Protein AF-A0AAJ5RVT1-F1 (afdb_monomer_lite)

Structure (mmCIF, N/CA/C/O backbone):
data_AF-A0AAJ5RVT1-F1
#
_entry.id   AF-A0AAJ5RVT1-F1
#
loop_
_atom_site.group_PDB
_atom_site.id
_atom_site.type_symbol
_atom_site.label_atom_id
_atom_site.label_alt_id
_atom_site.label_comp_id
_atom_site.label_asym_id
_atom_site.label_entity_id
_atom_site.label_seq_id
_atom_site.pdbx_PDB_ins_code
_atom_site.Cartn_x
_atom_site.Cartn_y
_atom_site.Cartn_z
_atom_site.occupancy
_atom_site.B_iso_or_equiv
_atom_site.auth_seq_id
_atom_site.auth_comp_id
_atom_site.auth_asym_id
_atom_site.auth_atom_id
_atom_site.pdbx_PDB_model_num
ATOM 1 N N . MET A 1 1 ? -23.675 11.850 26.868 1.00 48.78 1 MET A N 1
ATOM 2 C CA . MET A 1 1 ? -22.779 11.633 25.706 1.00 48.78 1 MET A CA 1
ATOM 3 C C . MET A 1 1 ? -22.795 10.157 25.349 1.00 48.78 1 MET A C 1
ATOM 5 O O . MET A 1 1 ? -22.705 9.332 26.247 1.00 48.78 1 MET A O 1
ATOM 9 N N . ASN A 1 2 ? -23.006 9.829 24.074 1.00 48.84 2 ASN A N 1
ATOM 10 C CA . ASN A 1 2 ? -23.326 8.476 23.618 1.00 48.84 2 ASN A CA 1
ATOM 11 C C . ASN A 1 2 ? -22.029 7.703 23.301 1.00 48.84 2 ASN A C 1
ATOM 13 O O . ASN A 1 2 ? -21.270 8.127 22.430 1.00 48.84 2 ASN A O 1
ATOM 17 N N . ILE A 1 3 ? -21.761 6.593 23.997 1.00 59.72 3 ILE A N 1
ATOM 18 C CA . ILE A 1 3 ? -20.496 5.821 23.923 1.00 59.72 3 ILE A CA 1
ATOM 19 C C . ILE A 1 3 ? -20.171 5.370 22.485 1.00 59.72 3 ILE A C 1
ATOM 21 O O . ILE A 1 3 ? -19.006 5.323 22.093 1.00 59.72 3 ILE A O 1
ATOM 25 N N . PHE A 1 4 ? -21.200 5.112 21.675 1.00 58.59 4 PHE A N 1
ATOM 26 C CA . PHE A 1 4 ? -21.062 4.773 20.256 1.00 58.59 4 PHE A CA 1
ATOM 27 C C . PHE A 1 4 ? -20.464 5.907 19.410 1.00 58.59 4 PHE A C 1
ATOM 29 O O . PHE A 1 4 ? -19.655 5.641 18.527 1.00 58.59 4 PHE A O 1
ATOM 36 N N . SER A 1 5 ? -20.801 7.169 19.700 1.00 62.84 5 SER A N 1
ATOM 37 C CA . SER A 1 5 ? -20.276 8.312 18.936 1.00 62.84 5 SER A CA 1
ATOM 38 C C . SER A 1 5 ? -18.778 8.532 19.171 1.00 62.84 5 SER A C 1
ATOM 40 O O . SER A 1 5 ? -18.056 8.866 18.237 1.00 62.84 5 SER A O 1
ATOM 42 N N . ASN A 1 6 ? -18.289 8.253 20.384 1.00 72.69 6 ASN A N 1
ATOM 43 C CA . ASN A 1 6 ? -16.874 8.411 20.721 1.00 72.69 6 ASN A CA 1
ATOM 44 C C . ASN A 1 6 ? -15.994 7.377 20.007 1.00 72.69 6 ASN A C 1
ATOM 46 O O . ASN A 1 6 ? -14.958 7.742 19.466 1.00 72.69 6 ASN A O 1
ATOM 50 N N . LYS A 1 7 ? -16.430 6.113 19.923 1.00 75.50 7 LYS A N 1
ATOM 51 C CA . LYS A 1 7 ? -15.663 5.058 19.237 1.00 75.50 7 LYS A CA 1
ATOM 52 C C . LYS A 1 7 ? -15.529 5.291 17.734 1.00 75.50 7 LYS A C 1
ATOM 54 O O . LYS A 1 7 ? -14.441 5.147 17.189 1.00 75.50 7 LYS A O 1
ATOM 59 N N . VAL A 1 8 ? -16.622 5.676 17.073 1.00 77.88 8 VAL A N 1
ATOM 60 C CA . VAL A 1 8 ? -16.601 5.996 15.636 1.00 77.88 8 VAL A CA 1
ATOM 61 C C . VAL A 1 8 ? -15.658 7.170 15.362 1.00 77.88 8 VAL A C 1
ATOM 63 O O . VAL A 1 8 ? -14.906 7.140 14.392 1.00 77.88 8 VAL A O 1
ATOM 66 N N . ASN A 1 9 ? -15.655 8.180 16.236 1.00 82.44 9 ASN A N 1
ATOM 67 C CA . ASN A 1 9 ? -14.737 9.310 16.121 1.00 82.44 9 ASN A CA 1
ATOM 68 C C . ASN A 1 9 ? -13.277 8.895 16.349 1.00 82.44 9 ASN A C 1
ATOM 70 O O . ASN A 1 9 ? -12.419 9.314 15.585 1.00 82.44 9 ASN A O 1
ATOM 74 N N . GLU A 1 10 ? -12.983 8.039 17.331 1.00 84.69 10 GLU A N 1
ATOM 75 C CA . GLU A 1 10 ? -11.625 7.520 17.559 1.00 84.69 10 GLU A CA 1
ATOM 76 C C . GLU A 1 10 ? -11.077 6.741 16.354 1.00 84.69 10 GLU A C 1
ATOM 78 O O . GLU A 1 10 ? -9.910 6.909 16.000 1.00 84.69 10 GLU A O 1
ATOM 83 N N . ILE A 1 11 ? -11.910 5.917 15.706 1.00 82.75 11 ILE A N 1
ATOM 84 C CA . ILE A 1 11 ? -11.522 5.171 14.498 1.00 82.75 11 ILE A CA 1
ATOM 85 C C . ILE A 1 11 ? -11.213 6.135 13.356 1.00 82.75 11 ILE A C 1
ATOM 87 O O . ILE A 1 11 ? -10.154 6.020 12.747 1.00 82.75 11 ILE A O 1
ATOM 91 N N . LYS A 1 12 ? -12.088 7.116 13.110 1.00 86.94 12 LYS A N 1
ATOM 92 C CA . LYS A 1 12 ? -11.880 8.121 12.058 1.00 86.94 12 LYS A CA 1
ATOM 93 C C . LYS A 1 12 ? -10.647 8.983 12.306 1.00 86.94 12 LYS A C 1
ATOM 95 O O . LYS A 1 12 ? -9.908 9.279 11.374 1.00 86.94 12 LYS A O 1
ATOM 100 N N . THR A 1 13 ? -10.401 9.383 13.553 1.00 89.75 13 THR A N 1
ATOM 101 C CA . THR A 1 13 ? -9.184 10.120 13.914 1.00 89.75 13 THR A CA 1
ATOM 102 C C . THR A 1 13 ? -7.947 9.279 13.623 1.00 89.75 13 THR A C 1
ATOM 104 O O . THR A 1 13 ? -7.016 9.771 12.994 1.00 89.75 13 THR A O 1
ATOM 107 N N . LEU A 1 14 ? -7.959 7.997 13.998 1.00 89.94 14 LEU A N 1
ATOM 108 C CA . LEU A 1 14 ? -6.861 7.081 13.700 1.00 89.94 14 LEU A CA 1
ATOM 109 C C . LEU A 1 14 ? -6.675 6.859 12.189 1.00 89.94 14 LEU A C 1
ATOM 111 O O . LEU A 1 14 ? -5.541 6.856 11.722 1.00 89.94 14 LEU A O 1
ATOM 115 N N . GLU A 1 15 ? -7.759 6.690 11.425 1.00 90.94 15 GLU A N 1
ATOM 116 C CA . GLU A 1 15 ? -7.714 6.623 9.957 1.00 90.94 15 GLU A CA 1
ATOM 117 C C . GLU A 1 15 ? -7.028 7.848 9.376 1.00 90.94 15 GLU A C 1
ATOM 119 O O . GLU A 1 15 ? -6.082 7.710 8.605 1.00 90.94 15 GLU A O 1
ATOM 124 N N . ASN A 1 16 ? -7.468 9.036 9.787 1.00 93.00 16 ASN A N 1
ATOM 125 C CA . ASN A 1 16 ? -6.903 10.285 9.310 1.00 93.00 16 ASN A CA 1
ATOM 126 C C . ASN A 1 16 ? -5.417 10.380 9.662 1.00 93.00 16 ASN A C 1
ATOM 128 O O . ASN A 1 16 ? -4.623 10.667 8.776 1.00 93.00 16 ASN A O 1
ATOM 132 N N . GLU A 1 17 ? -5.011 10.082 10.898 1.00 94.25 17 GLU A N 1
ATOM 133 C CA . GLU A 1 17 ? -3.591 10.078 11.286 1.00 94.25 17 GLU A CA 1
ATOM 134 C C . GLU A 1 17 ? -2.740 9.150 10.406 1.00 94.25 17 GLU A C 1
ATOM 136 O O . GLU A 1 17 ? -1.639 9.517 9.993 1.00 94.25 17 GLU A O 1
ATOM 141 N N . LEU A 1 18 ? -3.237 7.941 10.127 1.00 95.06 18 LEU A N 1
ATOM 142 C CA . LEU A 1 18 ? -2.536 6.956 9.300 1.00 95.06 18 LEU A CA 1
ATOM 143 C C . LEU A 1 18 ? -2.476 7.390 7.831 1.00 95.06 18 LEU A C 1
ATOM 145 O O . LEU A 1 18 ? -1.437 7.215 7.200 1.00 95.06 18 LEU A O 1
ATOM 149 N N . ILE A 1 19 ? -3.552 7.981 7.303 1.00 95.25 19 ILE A N 1
ATOM 150 C CA . ILE A 1 19 ? -3.595 8.537 5.944 1.00 95.25 19 ILE A CA 1
ATOM 151 C C . ILE A 1 19 ? -2.600 9.688 5.814 1.00 95.25 19 ILE A C 1
ATOM 153 O O . ILE A 1 19 ? -1.777 9.648 4.910 1.00 95.25 19 ILE A O 1
ATOM 157 N N . HIS A 1 20 ? -2.600 10.649 6.742 1.00 95.69 20 HIS A N 1
ATOM 158 C CA . HIS A 1 20 ? -1.661 11.775 6.700 1.00 95.69 20 HIS A CA 1
ATOM 159 C C . HIS A 1 20 ? -0.211 11.282 6.783 1.00 95.69 20 HIS A C 1
ATOM 161 O O . HIS A 1 20 ? 0.628 11.718 6.007 1.00 95.69 20 HIS A O 1
ATOM 167 N N . SER A 1 21 ? 0.071 10.300 7.648 1.00 94.94 21 SER A N 1
ATOM 168 C CA . SER A 1 21 ? 1.408 9.691 7.734 1.00 94.94 21 SER A CA 1
ATOM 169 C C . SER A 1 21 ? 1.827 9.023 6.417 1.00 94.94 21 SER A C 1
ATOM 171 O O . SER A 1 21 ? 2.979 9.126 6.005 1.00 94.94 21 SER A O 1
ATOM 173 N N . LEU A 1 22 ? 0.899 8.330 5.747 1.00 95.12 22 LEU A N 1
ATOM 174 C CA . LEU A 1 22 ? 1.148 7.713 4.445 1.00 95.12 22 LEU A CA 1
ATOM 175 C C . LEU A 1 22 ? 1.398 8.773 3.364 1.00 95.12 22 LEU A C 1
ATOM 177 O O . LEU A 1 22 ? 2.359 8.663 2.608 1.00 95.12 22 LEU A O 1
ATOM 181 N N . GLU A 1 23 ? 0.548 9.794 3.296 1.00 93.94 23 GLU A N 1
ATOM 182 C CA . GLU A 1 23 ? 0.669 10.898 2.345 1.00 93.94 23 GLU A CA 1
ATOM 183 C C . GLU A 1 23 ? 1.982 11.662 2.531 1.00 93.94 23 GLU A C 1
ATOM 185 O O . GLU A 1 23 ? 2.671 11.931 1.548 1.00 93.94 23 GLU A O 1
ATOM 190 N N . ASP A 1 24 ? 2.372 11.953 3.770 1.00 92.25 24 ASP A N 1
ATOM 191 C CA . ASP A 1 24 ? 3.637 12.616 4.078 1.00 92.25 24 ASP A CA 1
ATOM 192 C C . ASP A 1 24 ? 4.836 11.785 3.616 1.00 92.25 24 ASP A C 1
ATOM 194 O O . ASP A 1 24 ? 5.764 12.337 3.022 1.00 92.25 24 ASP A O 1
ATOM 198 N N . ASN A 1 25 ? 4.809 10.461 3.800 1.00 89.94 25 ASN A N 1
ATOM 199 C CA . ASN A 1 25 ? 5.878 9.591 3.311 1.00 89.94 25 ASN A CA 1
ATOM 200 C C . ASN A 1 25 ? 5.934 9.579 1.773 1.00 89.94 25 ASN A C 1
ATOM 202 O O . ASN A 1 25 ? 6.995 9.812 1.184 1.00 89.94 25 ASN A O 1
ATOM 206 N N . VAL A 1 26 ? 4.790 9.374 1.111 1.00 88.56 26 VAL A N 1
ATOM 207 C CA . VAL A 1 26 ? 4.708 9.263 -0.353 1.00 88.56 26 VAL A CA 1
ATOM 208 C C . VAL A 1 26 ? 5.039 10.596 -1.028 1.00 88.56 26 VAL A C 1
ATOM 210 O O . VAL A 1 26 ? 5.921 10.664 -1.887 1.00 88.56 26 VAL A O 1
ATOM 213 N N . TYR A 1 27 ? 4.366 11.683 -0.649 1.00 87.25 27 TYR A N 1
ATOM 214 C CA . TYR A 1 27 ? 4.594 13.000 -1.242 1.00 87.25 27 TYR A CA 1
ATOM 215 C C . TYR A 1 27 ? 5.906 13.628 -0.777 1.00 87.25 27 TYR A C 1
ATOM 217 O O . TYR A 1 27 ? 6.533 14.356 -1.546 1.00 87.25 27 TYR A O 1
ATOM 225 N N . GLY A 1 28 ? 6.339 13.352 0.454 1.00 83.44 28 GLY A N 1
ATOM 226 C CA . GLY A 1 28 ? 7.633 13.786 0.969 1.00 83.44 28 GLY A CA 1
ATOM 227 C C . GLY A 1 28 ? 8.790 13.215 0.158 1.00 83.44 28 GLY A C 1
ATOM 228 O O . GLY A 1 28 ? 9.714 13.961 -0.163 1.00 83.44 28 GLY A O 1
ATOM 229 N N . ARG A 1 29 ? 8.716 11.942 -0.255 1.00 81.31 29 ARG A N 1
ATOM 230 C CA . ARG A 1 29 ? 9.704 11.353 -1.173 1.00 81.31 29 ARG A CA 1
ATOM 231 C C . ARG A 1 29 ? 9.606 11.895 -2.590 1.00 81.31 29 ARG A C 1
ATOM 233 O O . ARG A 1 29 ? 10.628 12.262 -3.149 1.00 81.31 29 ARG A O 1
ATOM 240 N N . ARG A 1 30 ? 8.396 12.033 -3.144 1.00 76.62 30 ARG A N 1
ATOM 241 C CA . ARG A 1 30 ? 8.197 12.580 -4.504 1.00 76.62 30 ARG A C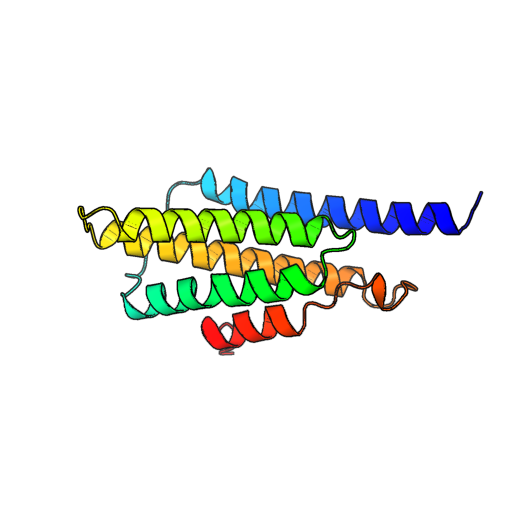A 1
ATOM 242 C C . ARG A 1 30 ? 8.734 14.015 -4.667 1.00 76.62 30 ARG A C 1
ATOM 244 O O . ARG A 1 30 ? 8.974 14.451 -5.788 1.00 76.62 30 ARG A O 1
ATOM 251 N N . LYS A 1 31 ? 8.905 14.761 -3.567 1.00 75.00 31 LYS A N 1
ATOM 252 C CA . LYS A 1 31 ? 9.511 16.107 -3.538 1.00 75.00 31 LYS A CA 1
ATOM 253 C C . LYS A 1 31 ? 11.041 16.100 -3.438 1.00 75.00 31 LYS A C 1
ATOM 255 O O . LYS A 1 31 ? 11.652 17.151 -3.621 1.00 75.00 31 LYS A O 1
ATOM 260 N N . GLN A 1 32 ? 11.654 14.970 -3.099 1.00 69.19 32 GLN A N 1
ATOM 261 C CA . GLN A 1 32 ? 13.104 14.838 -2.982 1.00 69.19 32 GLN A CA 1
ATOM 262 C C . GLN A 1 32 ? 13.710 14.473 -4.340 1.00 69.19 32 GLN A C 1
ATOM 264 O O . GLN A 1 32 ? 13.049 13.886 -5.196 1.00 69.19 32 GLN A O 1
ATOM 269 N N . ALA A 1 33 ? 14.975 14.847 -4.550 1.00 57.59 33 ALA A N 1
ATOM 270 C CA . ALA A 1 33 ? 15.715 14.380 -5.717 1.00 57.59 33 ALA A CA 1
ATOM 271 C C . ALA A 1 33 ? 15.794 12.840 -5.689 1.00 57.59 33 ALA A C 1
ATOM 273 O O . ALA A 1 33 ? 15.900 12.276 -4.594 1.00 57.59 33 ALA A O 1
ATOM 274 N N . PRO A 1 34 ? 15.766 12.161 -6.853 1.00 58.12 34 PRO A N 1
ATOM 275 C CA . PRO A 1 34 ? 15.956 10.717 -6.916 1.00 58.12 34 PRO A CA 1
ATOM 276 C C . PRO A 1 34 ? 17.202 10.312 -6.120 1.00 58.12 34 PRO A C 1
ATOM 278 O O . PRO A 1 34 ? 18.219 11.011 -6.213 1.00 58.12 34 PRO A O 1
ATOM 281 N N . PRO A 1 35 ? 17.158 9.226 -5.330 1.00 54.88 35 PRO A N 1
ATOM 282 C CA . PRO A 1 35 ? 18.329 8.781 -4.589 1.00 54.88 35 PRO A CA 1
ATOM 283 C C . PRO A 1 35 ? 19.501 8.559 -5.556 1.00 54.88 35 PRO A C 1
ATOM 285 O O . PRO A 1 35 ? 19.368 7.869 -6.563 1.00 54.88 35 PRO A O 1
ATOM 288 N N . ALA A 1 36 ? 20.652 9.167 -5.246 1.00 48.62 36 ALA A N 1
ATOM 289 C CA . ALA A 1 36 ? 21.842 9.183 -6.105 1.00 48.62 36 ALA A CA 1
ATOM 290 C C . ALA A 1 36 ? 22.498 7.799 -6.301 1.00 48.62 36 ALA A C 1
ATOM 292 O O . ALA A 1 36 ? 23.379 7.649 -7.142 1.00 48.62 36 ALA A O 1
ATOM 293 N N . SER A 1 37 ? 22.063 6.794 -5.539 1.00 47.25 37 SER A N 1
ATOM 294 C CA . SER A 1 37 ? 22.463 5.395 -5.656 1.00 47.25 37 SER A CA 1
ATOM 295 C C . SER A 1 37 ? 21.227 4.544 -5.947 1.00 47.25 37 SER A C 1
ATOM 297 O O . SER A 1 37 ? 20.641 3.928 -5.052 1.00 47.25 37 SER A O 1
ATOM 299 N N . VAL A 1 38 ? 20.791 4.534 -7.203 1.00 50.31 38 VAL A N 1
ATOM 300 C CA . VAL A 1 38 ? 19.999 3.406 -7.692 1.00 50.31 38 VAL A CA 1
ATOM 301 C C . VAL A 1 38 ? 21.014 2.294 -7.921 1.00 50.31 38 VAL A C 1
ATOM 303 O O . VAL A 1 38 ? 21.673 2.259 -8.956 1.00 50.31 38 VAL A O 1
ATOM 306 N N . ASP A 1 39 ? 21.221 1.435 -6.921 1.00 51.41 39 ASP A N 1
ATOM 307 C CA . ASP A 1 39 ? 21.804 0.125 -7.201 1.00 51.41 39 ASP A CA 1
ATOM 308 C C . ASP A 1 39 ? 20.920 -0.501 -8.282 1.00 51.41 39 ASP A C 1
ATOM 310 O O . ASP A 1 39 ? 19.710 -0.634 -8.079 1.00 51.41 39 ASP A O 1
ATOM 314 N N . PHE A 1 40 ? 21.514 -0.752 -9.453 1.00 53.94 40 PHE A N 1
ATOM 315 C CA . PHE A 1 40 ? 20.816 -1.109 -10.688 1.00 53.94 40 PHE A CA 1
ATOM 316 C C . PHE A 1 40 ? 19.701 -2.118 -10.418 1.00 53.94 40 PHE A C 1
ATOM 318 O O . PHE A 1 40 ? 19.940 -3.259 -9.999 1.00 53.94 40 PHE A O 1
ATOM 325 N N . TYR A 1 41 ? 18.462 -1.673 -10.616 1.00 62.09 41 TYR A N 1
ATOM 326 C CA . TYR A 1 41 ? 17.291 -2.479 -10.322 1.00 62.09 41 TYR A CA 1
ATOM 327 C C . TYR A 1 41 ? 17.085 -3.412 -11.508 1.00 62.09 41 TYR A C 1
ATOM 329 O O . TYR A 1 41 ? 16.465 -3.040 -12.493 1.00 62.09 41 TYR A O 1
ATOM 337 N N . ASN A 1 42 ? 17.646 -4.620 -11.456 1.00 65.44 42 ASN A N 1
ATOM 338 C CA . ASN A 1 42 ? 17.569 -5.515 -12.605 1.00 65.44 42 ASN A CA 1
ATOM 339 C C . ASN A 1 42 ? 16.111 -5.868 -12.982 1.00 65.44 42 ASN A C 1
ATOM 341 O O . ASN A 1 42 ? 15.167 -5.786 -12.189 1.00 65.44 42 ASN A O 1
ATOM 345 N N . ASP A 1 43 ? 15.948 -6.335 -14.215 1.00 66.81 43 ASP A N 1
ATOM 346 C CA . ASP A 1 43 ? 14.662 -6.663 -14.833 1.00 66.81 43 ASP A CA 1
ATOM 347 C C . ASP A 1 43 ? 13.836 -7.706 -14.033 1.00 66.81 43 ASP A C 1
ATOM 349 O O . ASP A 1 43 ? 12.601 -7.737 -14.069 1.00 66.81 43 ASP A O 1
ATOM 353 N N . VAL A 1 44 ? 14.517 -8.559 -13.255 1.00 69.12 44 VAL A N 1
ATOM 354 C CA . VAL A 1 44 ? 13.902 -9.550 -12.355 1.00 69.12 44 VAL A CA 1
ATOM 355 C C . VAL A 1 44 ? 13.268 -8.872 -11.140 1.00 69.12 44 VAL A C 1
ATOM 357 O O . VAL A 1 44 ? 12.132 -9.199 -10.784 1.00 69.12 44 VAL A O 1
ATOM 360 N N . ASN A 1 45 ? 13.957 -7.908 -10.530 1.00 74.69 45 ASN A N 1
ATOM 361 C CA . ASN A 1 45 ? 13.453 -7.158 -9.383 1.00 74.69 45 ASN A CA 1
ATOM 362 C C . ASN A 1 45 ? 12.240 -6.308 -9.780 1.00 74.69 45 ASN A C 1
ATOM 364 O O . ASN A 1 45 ? 11.224 -6.325 -9.084 1.00 74.69 45 ASN A O 1
ATOM 368 N N . ALA A 1 46 ? 12.283 -5.657 -10.947 1.00 78.00 46 ALA A N 1
ATOM 369 C CA . ALA A 1 46 ? 11.148 -4.893 -11.463 1.00 78.00 46 ALA A CA 1
ATOM 370 C C . ALA A 1 46 ? 9.891 -5.768 -11.625 1.00 78.00 46 ALA A C 1
ATOM 372 O O . ALA A 1 46 ? 8.816 -5.430 -11.121 1.00 78.00 46 ALA A O 1
ATOM 373 N N . LYS A 1 47 ? 10.022 -6.946 -12.252 1.00 81.25 47 LYS A N 1
ATOM 374 C CA . LYS A 1 47 ? 8.907 -7.900 -12.401 1.00 81.25 47 LYS A CA 1
ATOM 375 C C . LYS A 1 47 ? 8.343 -8.343 -11.052 1.00 81.25 47 LYS A C 1
ATOM 377 O O . LYS A 1 47 ? 7.123 -8.416 -10.907 1.00 81.25 47 LYS A O 1
ATOM 382 N N . ARG A 1 48 ? 9.198 -8.599 -10.056 1.00 84.62 48 ARG A N 1
ATOM 383 C CA . ARG A 1 48 ? 8.767 -8.967 -8.695 1.00 84.62 48 ARG A CA 1
ATOM 384 C C . ARG A 1 48 ? 7.948 -7.856 -8.038 1.00 84.62 48 ARG A C 1
ATOM 386 O O . ARG A 1 48 ? 6.836 -8.126 -7.573 1.00 84.62 48 ARG A O 1
ATOM 393 N N . VAL A 1 49 ? 8.422 -6.611 -8.078 1.00 87.81 49 VAL A N 1
ATOM 394 C CA . VAL A 1 49 ? 7.697 -5.450 -7.534 1.00 87.81 49 VAL A CA 1
ATOM 395 C C . VAL A 1 49 ? 6.318 -5.316 -8.180 1.00 87.81 49 VAL A C 1
ATOM 397 O O . VAL A 1 49 ? 5.301 -5.320 -7.484 1.00 87.81 49 VAL A O 1
ATOM 400 N N . TYR A 1 50 ? 6.245 -5.307 -9.512 1.00 85.94 50 TYR A N 1
ATOM 401 C CA . TYR A 1 50 ? 4.966 -5.144 -10.209 1.00 85.94 50 TYR A CA 1
ATOM 402 C C . TYR A 1 50 ? 4.017 -6.330 -10.032 1.00 85.94 50 TYR A C 1
ATOM 404 O O . TYR A 1 50 ? 2.805 -6.134 -9.897 1.00 85.94 50 TYR A O 1
ATOM 412 N N . SER A 1 51 ? 4.551 -7.550 -9.925 1.00 86.62 51 SER A N 1
ATOM 413 C CA . SER A 1 51 ? 3.756 -8.737 -9.592 1.00 86.62 51 SER A CA 1
ATOM 414 C C . SER A 1 51 ? 3.128 -8.672 -8.193 1.00 86.62 51 SER A C 1
ATOM 416 O O . SER A 1 51 ? 2.158 -9.379 -7.929 1.00 86.62 51 SER A O 1
ATOM 418 N N . THR A 1 52 ? 3.626 -7.793 -7.315 1.00 91.06 52 THR A N 1
ATOM 419 C CA . THR A 1 52 ? 3.123 -7.590 -5.947 1.00 91.06 52 THR A CA 1
ATOM 420 C C . THR A 1 52 ? 1.955 -6.606 -5.893 1.00 91.06 52 THR A C 1
ATOM 422 O O . THR A 1 52 ? 1.041 -6.791 -5.086 1.00 91.06 52 THR A O 1
ATOM 425 N N . LEU A 1 53 ? 1.921 -5.602 -6.779 1.00 92.94 53 LEU A N 1
ATOM 426 C CA . LEU A 1 53 ? 0.903 -4.543 -6.748 1.00 92.94 53 LEU A CA 1
ATOM 427 C C . LEU A 1 53 ? -0.519 -5.092 -6.930 1.00 92.94 53 LEU A C 1
ATOM 429 O O . LEU A 1 53 ? -1.411 -4.796 -6.137 1.00 92.94 53 LEU A O 1
ATOM 433 N N . SER A 1 54 ? -0.737 -5.927 -7.950 1.00 92.50 54 SER A N 1
ATOM 434 C CA . SER A 1 54 ? -2.077 -6.443 -8.273 1.00 92.50 54 SER A CA 1
ATOM 435 C C . SER A 1 54 ? -2.672 -7.331 -7.164 1.00 92.50 54 SER A C 1
ATOM 437 O O . SER A 1 54 ? -3.815 -7.091 -6.756 1.00 92.50 54 SER A O 1
ATOM 439 N N . PRO A 1 55 ? -1.945 -8.330 -6.618 1.00 93.50 55 PRO A N 1
ATOM 440 C CA . PRO A 1 55 ? -2.406 -9.080 -5.453 1.00 93.50 55 PRO A CA 1
ATOM 441 C C . PRO A 1 55 ? -2.678 -8.193 -4.237 1.00 93.50 55 PRO A C 1
ATOM 443 O O . PRO A 1 55 ? -3.704 -8.382 -3.584 1.00 93.50 55 PRO A O 1
ATOM 446 N N . LEU A 1 56 ? -1.822 -7.204 -3.961 1.00 94.19 56 LEU A N 1
ATOM 447 C CA . LEU A 1 56 ? -1.989 -6.303 -2.821 1.00 94.19 56 LEU A CA 1
ATOM 448 C C . LEU A 1 56 ? -3.261 -5.450 -2.948 1.00 94.19 56 LEU A C 1
ATOM 450 O O . LEU A 1 56 ? -4.063 -5.402 -2.015 1.00 94.19 56 LEU A O 1
ATOM 454 N N . ILE A 1 57 ? -3.518 -4.881 -4.132 1.00 94.31 57 ILE A N 1
ATOM 455 C CA . ILE A 1 57 ? -4.776 -4.181 -4.444 1.00 94.31 57 ILE A CA 1
ATOM 456 C C . ILE A 1 57 ? -5.974 -5.107 -4.215 1.00 94.31 57 ILE A C 1
ATOM 458 O O . ILE A 1 57 ? -6.970 -4.701 -3.608 1.00 94.31 57 ILE A O 1
ATOM 462 N N . LYS A 1 58 ? -5.900 -6.360 -4.683 1.00 92.94 58 LYS A N 1
ATOM 463 C CA . LYS A 1 58 ? -6.987 -7.339 -4.535 1.00 92.94 58 LYS A CA 1
ATOM 464 C C . LYS A 1 58 ? -7.263 -7.674 -3.070 1.00 92.94 58 LYS A C 1
ATOM 466 O O . LYS A 1 58 ? -8.431 -7.808 -2.713 1.00 92.94 58 LYS A O 1
ATOM 471 N N . LEU A 1 59 ? -6.227 -7.821 -2.245 1.00 92.50 59 LEU A N 1
ATOM 472 C CA . LEU A 1 59 ? -6.361 -8.085 -0.812 1.00 92.50 59 LEU A CA 1
ATOM 473 C C . LEU A 1 59 ? -7.006 -6.902 -0.085 1.00 92.50 59 LEU A C 1
ATOM 475 O O . LEU A 1 59 ? -8.084 -7.068 0.488 1.00 92.50 59 LEU A O 1
ATOM 479 N N . LEU A 1 60 ? -6.446 -5.700 -0.253 1.00 91.81 60 LEU A N 1
ATOM 480 C CA . LEU A 1 60 ? -6.982 -4.464 0.328 1.00 91.81 60 LEU A CA 1
ATOM 481 C C . LEU A 1 60 ? -8.443 -4.226 -0.078 1.00 91.81 60 LEU A C 1
ATOM 483 O O . LEU A 1 60 ? -9.267 -3.744 0.699 1.00 91.81 60 LEU A O 1
ATOM 487 N N . SER A 1 61 ? -8.801 -4.628 -1.298 1.00 89.81 61 SER A N 1
ATOM 488 C CA . SER A 1 61 ? -10.156 -4.488 -1.827 1.00 89.81 61 SER A CA 1
ATOM 489 C C . SER A 1 61 ? -11.204 -5.365 -1.135 1.00 89.81 61 SER A C 1
ATOM 491 O O . SER A 1 61 ? -12.396 -5.088 -1.259 1.00 89.81 61 SER A O 1
ATOM 493 N N . ARG A 1 62 ? -10.805 -6.409 -0.399 1.00 86.44 62 ARG A N 1
ATOM 494 C CA . ARG A 1 62 ? -11.745 -7.296 0.311 1.00 86.44 62 ARG A CA 1
ATOM 495 C C . ARG A 1 62 ? -12.422 -6.609 1.495 1.00 86.44 62 ARG A C 1
ATOM 497 O O . ARG A 1 62 ? -13.503 -7.028 1.889 1.00 86.44 62 ARG A O 1
ATOM 504 N N . LYS A 1 63 ? -11.807 -5.559 2.051 1.00 73.31 63 LYS A N 1
ATOM 505 C CA . LYS A 1 63 ? -12.279 -4.863 3.260 1.00 73.31 63 LYS A CA 1
ATOM 506 C C . LYS A 1 63 ? -12.829 -3.454 2.988 1.00 73.31 63 LYS A C 1
ATOM 508 O O . LYS A 1 63 ? -12.855 -2.616 3.878 1.00 73.31 63 LYS A O 1
ATOM 513 N N . ARG A 1 64 ? -13.298 -3.192 1.759 1.00 57.84 64 ARG A N 1
ATOM 514 C CA . ARG A 1 64 ? -13.707 -1.856 1.261 1.00 57.84 64 ARG A CA 1
ATOM 515 C C . ARG A 1 64 ? -14.838 -1.168 2.021 1.00 57.84 64 ARG A C 1
ATOM 517 O O . ARG A 1 64 ? -14.978 0.046 1.891 1.00 57.84 64 ARG A O 1
ATOM 524 N N . HIS A 1 65 ? -15.683 -1.895 2.745 1.00 57.69 65 HIS A N 1
ATOM 525 C CA . HIS A 1 65 ? -16.851 -1.283 3.371 1.00 57.69 65 HIS A CA 1
ATOM 526 C C . HIS A 1 65 ? -16.412 -0.390 4.548 1.00 57.69 65 HIS A C 1
ATOM 528 O O . HIS A 1 65 ? -16.216 -0.867 5.658 1.00 57.69 65 HIS A O 1
ATOM 534 N N . ASN A 1 66 ? -16.280 0.914 4.271 1.00 62.88 66 ASN A N 1
ATOM 535 C CA . ASN A 1 66 ? -16.010 2.014 5.207 1.00 62.88 66 ASN A CA 1
ATOM 536 C C . ASN A 1 66 ? -14.586 2.129 5.775 1.00 62.88 66 ASN A C 1
ATOM 538 O O . ASN A 1 66 ? -14.441 2.616 6.891 1.00 62.88 66 ASN A O 1
ATOM 542 N N . ASN A 1 67 ? -13.546 1.741 5.029 1.00 80.62 67 ASN A N 1
ATOM 543 C CA . ASN A 1 67 ? -12.164 1.966 5.465 1.00 80.62 67 ASN A CA 1
ATOM 544 C C . ASN A 1 67 ? -11.418 2.929 4.534 1.00 80.62 67 ASN A C 1
ATOM 546 O O . ASN A 1 67 ? -10.990 2.548 3.439 1.00 80.62 67 ASN A O 1
ATOM 550 N N . ALA A 1 68 ? -11.271 4.182 4.968 1.00 88.94 68 ALA A N 1
ATOM 551 C CA . ALA A 1 68 ? -10.649 5.229 4.160 1.00 88.94 68 ALA A CA 1
ATOM 552 C C . ALA A 1 68 ? -9.168 4.925 3.894 1.00 88.94 68 ALA A C 1
ATOM 554 O O . ALA A 1 68 ? -8.694 5.094 2.771 1.00 88.94 68 ALA A O 1
ATOM 555 N N . LEU A 1 69 ? -8.459 4.384 4.889 1.00 92.12 69 LEU A N 1
ATOM 556 C CA . LEU A 1 69 ? -7.046 4.038 4.759 1.00 92.12 69 LEU A CA 1
ATOM 557 C C . LEU A 1 69 ? -6.817 3.028 3.626 1.00 92.12 69 LEU A C 1
ATOM 559 O O . LEU A 1 69 ? -5.962 3.255 2.774 1.00 92.12 69 LEU A O 1
ATOM 563 N N . HIS A 1 70 ? -7.616 1.957 3.554 1.00 91.75 70 HIS A N 1
ATOM 564 C CA . HIS A 1 70 ? -7.492 0.963 2.478 1.00 91.75 70 HIS A CA 1
ATOM 565 C C . HIS A 1 70 ? -7.713 1.586 1.095 1.00 91.75 70 HIS A C 1
ATOM 567 O O . HIS A 1 70 ? -7.014 1.230 0.147 1.00 91.75 70 HIS A O 1
ATOM 573 N N . MET A 1 71 ? -8.656 2.525 0.968 1.00 91.69 71 MET A N 1
ATOM 574 C CA . MET A 1 71 ? -8.915 3.217 -0.297 1.00 91.69 71 MET A CA 1
ATOM 575 C C . MET A 1 71 ? -7.718 4.061 -0.744 1.00 91.69 71 MET A C 1
ATOM 577 O O . MET A 1 71 ? -7.352 4.001 -1.916 1.00 91.69 71 MET A O 1
ATOM 581 N N . TYR A 1 72 ? -7.065 4.774 0.178 1.00 94.12 72 TYR A N 1
ATOM 582 C CA . TYR A 1 72 ? -5.835 5.520 -0.112 1.00 94.12 72 TYR A CA 1
ATOM 583 C C . TYR A 1 72 ? -4.678 4.601 -0.512 1.00 94.12 72 TYR A C 1
ATOM 585 O O . TYR A 1 72 ? -3.991 4.862 -1.497 1.00 94.12 72 TYR A O 1
ATOM 593 N N . MET A 1 73 ? -4.498 3.480 0.192 1.00 95.06 73 MET A N 1
ATOM 594 C CA . MET A 1 73 ? -3.493 2.479 -0.178 1.00 95.06 73 MET A CA 1
ATOM 595 C C . MET A 1 73 ? -3.735 1.937 -1.598 1.00 95.06 73 MET A C 1
ATOM 597 O O . MET A 1 73 ? -2.809 1.859 -2.402 1.00 95.06 73 MET A O 1
ATOM 601 N N . ILE A 1 74 ? -4.988 1.605 -1.934 1.00 94.94 74 ILE A N 1
ATOM 602 C CA . ILE A 1 74 ? -5.374 1.143 -3.277 1.00 94.94 74 ILE A CA 1
ATOM 603 C C . ILE A 1 74 ? -5.118 2.224 -4.329 1.00 94.94 74 ILE A C 1
ATOM 605 O O . ILE A 1 74 ? -4.632 1.895 -5.411 1.00 94.94 74 ILE A O 1
ATOM 609 N N . MET A 1 75 ? -5.440 3.485 -4.033 1.00 95.31 75 MET A N 1
ATOM 610 C CA . MET A 1 75 ? -5.224 4.613 -4.939 1.00 95.31 75 MET A CA 1
ATOM 611 C C . MET A 1 75 ? -3.746 4.719 -5.327 1.00 95.31 75 MET A C 1
ATOM 613 O O . MET A 1 75 ? -3.434 4.633 -6.513 1.00 95.31 75 MET A O 1
ATOM 617 N N . PHE A 1 76 ? -2.837 4.788 -4.348 1.00 95.94 76 PHE A N 1
ATOM 618 C CA . PHE A 1 76 ? -1.402 4.886 -4.626 1.00 95.94 76 PHE A CA 1
ATOM 619 C C . PHE A 1 76 ? -0.863 3.673 -5.394 1.00 95.94 76 PHE A C 1
ATOM 621 O O . PHE A 1 76 ? -0.125 3.834 -6.364 1.00 95.94 76 PHE A O 1
ATOM 628 N N . LEU A 1 77 ? -1.267 2.453 -5.022 1.00 95.38 77 LEU A N 1
ATOM 629 C CA . LEU A 1 77 ? -0.858 1.244 -5.748 1.00 95.38 77 LEU A CA 1
ATOM 630 C C . LEU A 1 77 ? -1.351 1.247 -7.201 1.00 95.38 77 LEU A C 1
ATOM 632 O O . LEU A 1 77 ? -0.637 0.812 -8.104 1.00 95.38 77 LEU A O 1
ATOM 636 N N . SER A 1 78 ? -2.573 1.731 -7.428 1.00 95.12 78 SER A N 1
ATOM 637 C CA . SER A 1 78 ? -3.172 1.805 -8.763 1.00 95.12 78 SER A CA 1
ATOM 638 C C . SER A 1 78 ? -2.489 2.860 -9.633 1.00 95.12 78 SER A C 1
ATOM 640 O O . SER A 1 78 ? -2.327 2.635 -10.833 1.00 95.12 78 SER A O 1
ATOM 642 N N . GLU A 1 79 ? -2.053 3.981 -9.049 1.00 93.88 79 GLU A N 1
ATOM 643 C CA . GLU A 1 79 ? -1.232 4.982 -9.740 1.00 93.88 79 GLU A CA 1
ATOM 644 C C . GLU A 1 79 ? 0.086 4.376 -10.230 1.00 93.88 79 GLU A C 1
ATOM 646 O O . GLU A 1 79 ? 0.403 4.492 -11.414 1.00 93.88 79 GLU A O 1
ATOM 651 N N . GLU A 1 80 ? 0.836 3.694 -9.358 1.00 91.56 80 GLU A N 1
ATOM 652 C CA . GLU A 1 80 ? 2.125 3.097 -9.742 1.00 91.56 80 GLU A CA 1
ATOM 653 C C . GLU A 1 80 ? 1.958 1.985 -10.783 1.00 91.56 80 GLU A C 1
ATOM 655 O O . GLU A 1 80 ? 2.715 1.918 -11.755 1.00 91.56 80 GLU A O 1
ATOM 660 N N . LEU A 1 81 ? 0.918 1.155 -10.647 1.00 91.38 81 LEU A N 1
ATOM 661 C CA . LEU A 1 81 ? 0.600 0.144 -11.653 1.00 91.38 81 LEU A CA 1
ATOM 662 C C . LEU A 1 81 ? 0.252 0.789 -13.004 1.00 91.38 81 LEU A C 1
ATOM 664 O O . LEU A 1 81 ? 0.695 0.310 -14.046 1.00 91.38 81 LEU A O 1
ATOM 668 N N . SER A 1 82 ? -0.494 1.897 -13.000 1.00 89.94 82 SER A N 1
ATOM 669 C CA . SER A 1 82 ? -0.857 2.617 -14.227 1.00 89.94 82 SER A CA 1
ATOM 670 C C . SER A 1 82 ? 0.368 3.209 -14.924 1.00 89.94 82 SER A C 1
ATOM 672 O O . SER A 1 82 ? 0.473 3.101 -16.144 1.00 89.94 82 SER A O 1
ATOM 674 N N . LYS A 1 83 ? 1.324 3.780 -14.175 1.00 88.00 83 LYS A N 1
ATOM 675 C CA . LYS A 1 83 ? 2.592 4.279 -14.742 1.00 88.00 83 LYS A CA 1
ATOM 676 C C . LYS A 1 83 ? 3.368 3.169 -15.444 1.00 88.00 83 LYS A C 1
ATOM 678 O O . LYS A 1 83 ? 3.846 3.374 -16.557 1.00 88.00 83 LYS A O 1
ATOM 683 N N . TYR A 1 84 ? 3.454 1.995 -14.820 1.00 85.44 84 TYR A N 1
ATOM 684 C CA . TYR A 1 84 ? 4.139 0.843 -15.400 1.00 85.44 84 TYR A CA 1
ATOM 685 C C . TYR A 1 84 ? 3.471 0.340 -16.674 1.00 85.44 84 TYR A C 1
ATOM 687 O O . TYR A 1 84 ? 4.139 0.140 -17.684 1.00 85.44 84 TYR A O 1
ATOM 695 N N . VAL A 1 85 ? 2.146 0.187 -16.649 1.00 85.00 85 VAL A N 1
ATOM 696 C CA . VAL A 1 85 ? 1.373 -0.244 -17.818 1.00 85.00 85 VAL A CA 1
ATOM 697 C C . VAL A 1 85 ? 1.543 0.748 -18.972 1.00 85.00 85 VAL A C 1
ATOM 699 O O . VAL A 1 85 ? 1.828 0.340 -20.094 1.00 85.00 85 VAL A O 1
ATOM 702 N N . MET A 1 86 ? 1.442 2.053 -18.699 1.00 84.31 86 MET A N 1
ATOM 703 C CA . MET A 1 86 ? 1.668 3.098 -19.706 1.00 84.31 86 MET A CA 1
ATOM 704 C C . MET A 1 86 ? 3.083 3.054 -20.278 1.00 84.31 86 MET A C 1
ATOM 706 O O . MET A 1 86 ? 3.266 3.275 -21.472 1.00 84.31 86 MET A O 1
ATOM 710 N N . TYR A 1 87 ? 4.081 2.762 -19.445 1.00 79.88 87 TYR A N 1
ATOM 711 C CA . TYR A 1 87 ? 5.447 2.589 -19.912 1.0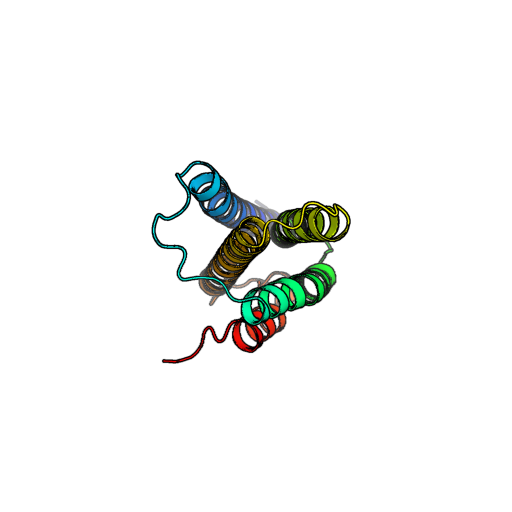0 79.88 87 TYR A CA 1
ATOM 712 C C . TYR A 1 87 ? 5.579 1.361 -20.823 1.00 79.88 87 TYR A C 1
ATOM 714 O O . TYR A 1 87 ? 6.111 1.488 -21.916 1.00 79.88 87 TYR A O 1
ATOM 722 N N . GLN A 1 88 ? 5.048 0.196 -20.430 1.00 74.81 88 GLN A N 1
ATOM 723 C CA . GLN A 1 88 ? 5.155 -1.029 -21.235 1.00 74.81 88 GLN A CA 1
ATOM 724 C C . GLN A 1 88 ? 4.546 -0.904 -22.638 1.00 74.81 88 GLN A C 1
ATOM 726 O O . GLN A 1 88 ? 4.990 -1.593 -23.554 1.00 74.81 88 GLN A O 1
ATOM 731 N N . PHE A 1 89 ? 3.536 -0.048 -22.812 1.00 74.75 89 PHE A N 1
ATOM 732 C CA . PHE A 1 89 ? 2.897 0.186 -24.108 1.00 74.75 89 PHE A CA 1
ATOM 733 C C . PHE A 1 89 ? 3.573 1.269 -24.962 1.00 74.75 89 PHE A C 1
ATOM 735 O O . PHE A 1 89 ? 3.294 1.346 -26.159 1.00 74.75 89 PHE A O 1
ATOM 742 N N . ASN A 1 90 ? 4.456 2.089 -24.386 1.00 71.44 90 ASN A N 1
ATOM 743 C CA . ASN A 1 90 ? 5.224 3.084 -25.128 1.00 71.44 90 ASN A CA 1
ATOM 744 C C . ASN A 1 90 ? 6.574 2.471 -25.535 1.00 71.44 90 ASN A C 1
ATOM 746 O O . ASN A 1 90 ? 7.404 2.164 -24.689 1.00 71.44 90 ASN A O 1
ATOM 750 N N . ASN A 1 91 ? 6.798 2.300 -26.841 1.00 57.28 91 ASN A N 1
ATOM 751 C CA . ASN A 1 91 ? 7.976 1.626 -27.418 1.00 57.28 91 ASN A CA 1
ATOM 752 C C . ASN A 1 91 ? 9.330 2.339 -27.193 1.00 57.28 91 ASN A C 1
ATOM 754 O O . ASN A 1 91 ? 10.353 1.830 -27.648 1.00 57.28 91 ASN A O 1
ATOM 758 N N . ASP A 1 92 ? 9.363 3.472 -26.489 1.00 59.12 92 ASP A N 1
ATOM 759 C CA . ASP A 1 92 ? 10.598 4.158 -26.103 1.00 59.12 92 ASP A CA 1
ATOM 760 C C . ASP A 1 92 ? 11.153 3.513 -24.819 1.00 59.12 92 ASP A C 1
ATOM 762 O O . ASP A 1 92 ? 11.005 4.028 -23.706 1.00 59.12 92 ASP A O 1
ATOM 766 N N . GLN A 1 93 ? 11.728 2.317 -24.979 1.00 60.34 93 GLN A N 1
ATOM 767 C CA . GLN A 1 93 ? 12.286 1.508 -23.894 1.00 60.34 93 GLN A CA 1
ATOM 768 C C . GLN A 1 93 ? 13.654 2.039 -23.444 1.00 60.34 93 GLN A C 1
ATOM 770 O O . GLN A 1 93 ? 14.701 1.524 -23.823 1.00 60.34 93 GLN A O 1
ATOM 775 N N . GLU A 1 94 ? 13.662 3.089 -22.628 1.00 67.75 94 GLU A N 1
ATOM 776 C CA . GLU A 1 94 ? 14.839 3.418 -21.821 1.00 67.75 94 GLU A CA 1
ATOM 777 C C . GLU A 1 94 ? 14.839 2.551 -20.556 1.00 67.75 94 GLU A C 1
ATOM 779 O O . GLU A 1 94 ? 14.067 2.835 -19.635 1.00 67.75 94 GLU A O 1
ATOM 784 N N . ASP A 1 95 ? 15.687 1.517 -20.496 1.00 67.44 95 ASP A N 1
ATOM 785 C CA . ASP A 1 95 ? 15.803 0.589 -19.352 1.00 67.44 95 ASP A CA 1
ATOM 786 C C . ASP A 1 95 ? 15.861 1.331 -18.006 1.00 67.44 95 ASP A C 1
ATOM 788 O O . ASP A 1 95 ? 15.121 1.012 -17.075 1.00 67.44 95 ASP A O 1
ATOM 792 N N . PHE A 1 96 ? 16.629 2.425 -17.950 1.00 67.62 96 PHE A N 1
ATOM 793 C CA . PHE A 1 96 ? 16.756 3.312 -16.788 1.00 67.62 96 PHE A CA 1
ATOM 794 C C . PHE A 1 96 ? 15.406 3.773 -16.206 1.00 67.62 96 PHE A C 1
ATOM 796 O O . PHE A 1 96 ? 15.243 3.912 -14.993 1.00 67.62 96 PHE A O 1
ATOM 803 N N . LYS A 1 97 ? 14.404 3.994 -17.060 1.00 77.12 97 LYS A N 1
ATOM 804 C CA . LYS A 1 97 ? 13.078 4.452 -16.645 1.00 77.12 97 LYS A CA 1
ATOM 805 C C . LYS A 1 97 ? 12.235 3.325 -16.041 1.00 77.12 97 LYS A C 1
ATOM 807 O O . LYS A 1 97 ? 11.459 3.609 -15.130 1.00 77.12 97 LYS A O 1
ATOM 812 N N . ILE A 1 98 ? 12.399 2.066 -16.468 1.00 78.50 98 ILE A N 1
ATOM 813 C CA . ILE A 1 98 ? 11.772 0.914 -15.787 1.00 78.50 98 ILE A CA 1
ATOM 814 C C . ILE A 1 98 ? 12.364 0.756 -14.395 1.00 78.50 98 ILE A C 1
ATOM 816 O O . ILE A 1 98 ? 11.609 0.598 -13.437 1.00 78.50 98 ILE A O 1
ATOM 820 N N . GLU A 1 99 ? 13.692 0.815 -14.280 1.00 78.44 99 GLU A N 1
ATOM 821 C CA . GLU A 1 99 ? 14.376 0.657 -12.994 1.00 78.44 99 GLU A CA 1
ATOM 822 C C . GLU A 1 99 ? 13.917 1.722 -11.996 1.00 78.44 99 GLU A C 1
ATOM 824 O O . GLU A 1 99 ? 13.559 1.412 -10.858 1.00 78.44 99 GLU A O 1
ATOM 829 N N . PHE A 1 100 ? 13.834 2.974 -12.454 1.00 80.44 100 PHE A N 1
ATOM 830 C CA . PHE A 1 100 ? 13.325 4.080 -11.653 1.00 80.44 100 PHE A CA 1
ATOM 831 C C . PHE A 1 100 ? 11.878 3.850 -11.192 1.00 80.44 100 PHE A C 1
ATOM 833 O O . PHE A 1 100 ? 11.574 3.978 -10.005 1.00 80.44 100 PHE A O 1
ATOM 840 N N . LEU A 1 101 ? 10.977 3.474 -12.107 1.00 84.69 101 LEU A N 1
ATOM 841 C CA . LEU A 1 101 ? 9.575 3.219 -11.768 1.00 84.69 101 LEU A CA 1
ATOM 842 C C . LEU A 1 101 ? 9.420 2.025 -10.810 1.00 84.69 101 LEU A C 1
ATOM 844 O O . LEU A 1 101 ? 8.580 2.065 -9.908 1.00 84.69 101 LEU A O 1
ATOM 848 N N . ALA A 1 102 ? 10.229 0.977 -10.980 1.00 85.94 102 ALA A N 1
ATOM 849 C CA . ALA A 1 102 ? 10.238 -0.177 -10.092 1.00 85.94 102 ALA A CA 1
ATOM 850 C C . ALA A 1 102 ? 10.704 0.207 -8.684 1.00 85.94 102 ALA A C 1
ATOM 852 O O . ALA A 1 102 ? 10.087 -0.209 -7.702 1.00 85.94 102 ALA A O 1
ATOM 853 N N . LYS A 1 103 ? 11.738 1.049 -8.575 1.00 84.44 103 LYS A N 1
ATOM 854 C CA . LYS A 1 103 ? 12.220 1.536 -7.282 1.00 84.44 103 LYS A CA 1
ATOM 855 C C . LYS A 1 103 ? 11.175 2.388 -6.561 1.00 84.44 103 LYS A C 1
ATOM 857 O O . LYS A 1 103 ? 10.954 2.200 -5.366 1.00 84.44 103 LYS A O 1
ATOM 862 N N . GLU A 1 104 ? 10.491 3.278 -7.276 1.00 86.62 104 GLU A N 1
ATOM 863 C CA . GLU A 1 104 ? 9.391 4.073 -6.713 1.00 86.62 104 GLU A CA 1
ATOM 864 C C . GLU A 1 104 ? 8.250 3.182 -6.199 1.00 86.62 104 GLU A C 1
ATOM 866 O O . GLU A 1 104 ? 7.738 3.387 -5.094 1.00 86.62 104 GLU A O 1
ATOM 871 N N . ALA A 1 105 ? 7.886 2.149 -6.964 1.00 90.62 105 ALA A N 1
ATOM 872 C CA . ALA A 1 105 ? 6.868 1.188 -6.559 1.00 90.62 105 ALA A CA 1
ATOM 873 C C . ALA A 1 105 ? 7.298 0.356 -5.335 1.00 90.62 105 ALA A C 1
ATOM 875 O O . ALA A 1 105 ? 6.484 0.132 -4.439 1.00 90.62 105 ALA A O 1
ATOM 876 N N . GLU A 1 106 ? 8.565 -0.060 -5.246 1.00 89.69 106 GLU A N 1
ATOM 877 C CA . GLU A 1 106 ? 9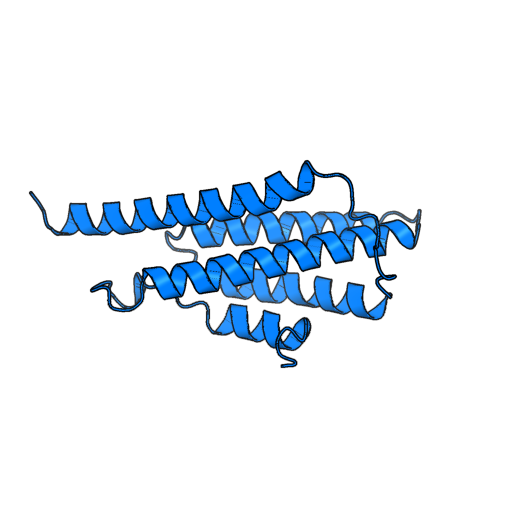.116 -0.732 -4.061 1.00 89.69 106 GLU A CA 1
ATOM 878 C C . GLU A 1 106 ? 9.024 0.164 -2.818 1.00 89.69 106 GLU A C 1
ATOM 880 O O . GLU A 1 106 ? 8.506 -0.264 -1.784 1.00 89.69 106 GLU A O 1
ATOM 885 N N . LEU A 1 107 ? 9.464 1.422 -2.921 1.00 88.62 107 LEU A N 1
ATOM 886 C CA . LEU A 1 107 ? 9.402 2.387 -1.820 1.00 88.62 107 LEU A CA 1
A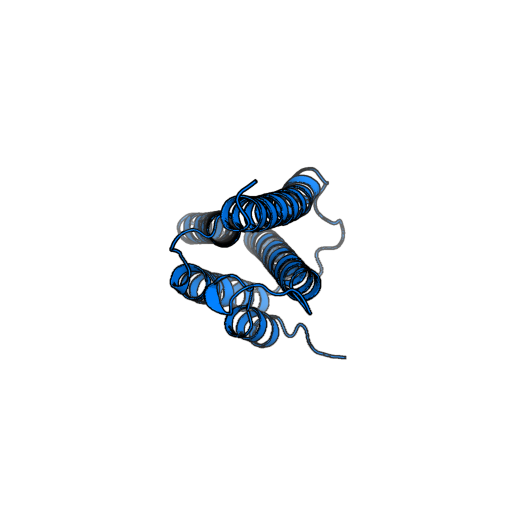TOM 887 C C . LEU A 1 107 ? 7.961 2.645 -1.362 1.00 88.62 107 LEU A C 1
ATOM 889 O O . LEU A 1 107 ? 7.705 2.749 -0.162 1.00 88.62 107 LEU A O 1
ATOM 893 N N . LEU A 1 108 ? 7.004 2.705 -2.293 1.00 93.50 108 LEU A N 1
ATOM 894 C CA . LEU A 1 108 ? 5.588 2.767 -1.940 1.00 93.50 108 LEU A CA 1
ATOM 895 C C . LEU A 1 108 ? 5.150 1.515 -1.165 1.00 93.50 108 LEU A C 1
ATOM 897 O O . LEU A 1 108 ? 4.493 1.643 -0.136 1.00 93.50 108 LEU A O 1
ATOM 901 N N . ILE A 1 109 ? 5.495 0.308 -1.624 1.00 93.56 109 ILE A N 1
ATOM 902 C CA . ILE A 1 109 ? 5.119 -0.926 -0.916 1.00 93.56 109 ILE A CA 1
ATOM 903 C C . ILE A 1 109 ? 5.694 -0.934 0.511 1.00 93.56 109 ILE A C 1
ATOM 905 O O . ILE A 1 109 ? 4.997 -1.341 1.445 1.00 93.56 109 ILE A O 1
ATOM 909 N N . LEU A 1 110 ? 6.921 -0.441 0.698 1.00 90.69 110 LEU A N 1
ATOM 910 C CA . LEU A 1 110 ? 7.553 -0.308 2.012 1.00 90.69 110 LEU A CA 1
ATOM 911 C C . LEU A 1 110 ? 6.800 0.648 2.939 1.00 90.69 110 LEU A C 1
ATOM 913 O O . LEU A 1 110 ? 6.556 0.315 4.099 1.00 90.69 110 LEU A O 1
ATOM 917 N N . ASP A 1 111 ? 6.374 1.805 2.439 1.00 92.44 111 ASP A N 1
ATOM 918 C CA . ASP A 1 111 ? 5.531 2.709 3.224 1.00 92.44 111 ASP A CA 1
ATOM 919 C C . ASP A 1 111 ? 4.230 2.061 3.648 1.00 92.44 111 ASP A C 1
ATOM 921 O O . ASP A 1 111 ? 3.825 2.172 4.804 1.00 92.44 111 ASP A O 1
ATOM 925 N N . LEU A 1 112 ? 3.565 1.388 2.709 1.00 95.00 112 LEU A N 1
ATOM 926 C CA . LEU A 1 112 ? 2.305 0.719 2.981 1.00 95.00 112 LEU A CA 1
ATOM 927 C C . LEU A 1 112 ? 2.497 -0.322 4.078 1.00 95.00 112 L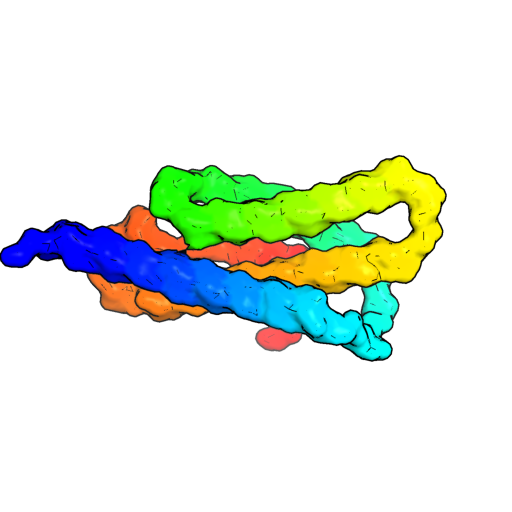EU A C 1
ATOM 929 O O . LEU A 1 112 ? 1.719 -0.347 5.028 1.00 95.00 112 LEU A O 1
ATOM 933 N N . TYR A 1 113 ? 3.571 -1.108 4.006 1.00 94.31 113 TYR A N 1
ATOM 934 C CA . TYR A 1 113 ? 3.936 -2.059 5.049 1.00 94.31 113 TYR A CA 1
ATOM 935 C C . TYR A 1 113 ? 4.157 -1.380 6.411 1.00 94.31 113 TYR A C 1
ATOM 937 O O . TYR A 1 113 ? 3.595 -1.819 7.417 1.00 94.31 113 TYR A O 1
ATOM 945 N N . ASN A 1 114 ? 4.906 -0.276 6.456 1.00 93.19 114 ASN A N 1
ATOM 946 C CA . ASN A 1 114 ? 5.149 0.477 7.690 1.00 93.19 114 ASN A CA 1
ATOM 947 C C . ASN A 1 114 ? 3.851 1.033 8.293 1.00 93.19 114 ASN A C 1
ATOM 949 O O . ASN A 1 114 ? 3.646 0.975 9.507 1.00 93.19 114 ASN A O 1
ATOM 953 N N . ILE A 1 115 ? 2.938 1.524 7.454 1.00 95.81 115 ILE A N 1
ATOM 954 C CA . ILE A 1 115 ? 1.624 2.010 7.884 1.00 95.81 115 ILE A CA 1
ATOM 955 C C . ILE A 1 115 ? 0.742 0.860 8.382 1.00 95.81 115 ILE A C 1
ATOM 957 O O . ILE A 1 115 ? 0.042 1.029 9.381 1.00 95.81 115 ILE A O 1
ATOM 961 N N . MET A 1 116 ? 0.804 -0.321 7.759 1.00 93.94 116 MET A N 1
ATOM 962 C CA . MET A 1 116 ? 0.110 -1.523 8.240 1.00 93.94 116 MET A CA 1
ATOM 963 C C . MET A 1 116 ? 0.599 -1.938 9.635 1.00 93.94 116 MET A C 1
ATOM 965 O O . MET A 1 116 ? -0.217 -2.206 10.517 1.00 93.94 116 MET A O 1
ATOM 969 N N . GLU A 1 117 ? 1.917 -1.957 9.859 1.00 93.31 117 GLU A N 1
ATOM 970 C CA . GLU A 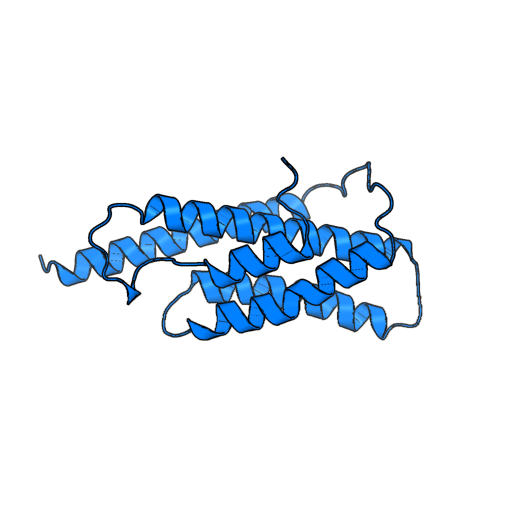1 117 ? 2.511 -2.229 11.176 1.00 93.31 117 GLU A CA 1
ATOM 971 C C . GLU A 1 117 ? 2.101 -1.167 12.210 1.00 93.31 117 GLU A C 1
ATOM 973 O O . GLU A 1 117 ? 1.685 -1.498 13.324 1.00 93.31 117 GLU A O 1
ATOM 978 N N . LEU A 1 118 ? 2.139 0.117 11.843 1.00 93.38 118 LEU A N 1
ATOM 979 C CA . LEU A 1 118 ? 1.710 1.208 12.719 1.00 93.38 118 LEU A CA 1
ATOM 980 C C . LEU A 1 118 ? 0.228 1.089 13.103 1.00 93.38 118 LEU A C 1
ATOM 982 O O . LEU A 1 118 ? -0.126 1.263 14.272 1.00 93.38 118 LEU A O 1
ATOM 986 N N . ALA A 1 119 ? -0.637 0.765 12.143 1.00 91.31 119 ALA A N 1
ATOM 987 C CA . ALA A 1 119 ? -2.069 0.591 12.355 1.00 91.31 119 ALA A CA 1
ATOM 988 C C . ALA A 1 119 ? -2.375 -0.580 13.308 1.00 91.31 119 ALA A C 1
ATOM 990 O O . ALA A 1 119 ? -3.181 -0.441 14.237 1.00 91.31 119 ALA A O 1
ATOM 991 N N . GLU A 1 120 ? -1.703 -1.719 13.128 1.00 89.81 120 GLU A N 1
ATOM 992 C CA . GLU A 1 120 ? -1.830 -2.881 14.016 1.00 89.81 120 GLU A CA 1
ATOM 993 C C . GLU A 1 120 ? -1.319 -2.569 15.429 1.00 89.81 120 GLU A C 1
ATOM 995 O O . GLU A 1 120 ? -1.996 -2.858 16.419 1.00 89.81 120 GLU A O 1
ATOM 1000 N N . ASN A 1 121 ? -0.180 -1.882 15.550 1.00 89.69 121 ASN A N 1
ATOM 1001 C CA . ASN A 1 121 ? 0.360 -1.463 16.844 1.00 89.69 121 ASN A CA 1
ATOM 1002 C C . ASN A 1 121 ? -0.573 -0.488 17.576 1.00 89.69 121 ASN A C 1
ATOM 1004 O O . ASN A 1 121 ? -0.833 -0.660 18.768 1.00 89.69 121 ASN A O 1
ATOM 1008 N N . LYS A 1 122 ? -1.148 0.494 16.868 1.00 87.44 122 LYS A N 1
ATOM 1009 C CA . LYS A 1 122 ? -2.091 1.473 17.438 1.00 87.44 122 LYS A CA 1
ATOM 1010 C C . LYS A 1 122 ? -3.457 0.881 17.802 1.00 87.44 122 LYS A C 1
ATOM 1012 O O . LYS A 1 122 ? -4.210 1.531 18.536 1.00 87.44 122 LYS A O 1
ATOM 1017 N N . THR A 1 123 ? -3.797 -0.312 17.313 1.00 83.69 123 THR A N 1
ATOM 1018 C CA . THR A 1 123 ? -5.046 -1.027 17.646 1.00 83.69 123 THR A CA 1
ATOM 1019 C C . THR A 1 123 ? -4.845 -2.202 18.605 1.00 83.69 123 THR A C 1
ATOM 1021 O O . THR A 1 123 ? -5.821 -2.709 19.174 1.00 83.69 123 THR A O 1
ATOM 1024 N N . LYS A 1 124 ? -3.594 -2.591 18.871 1.00 80.12 124 LYS A N 1
ATOM 1025 C CA . LYS A 1 124 ? -3.231 -3.612 19.857 1.00 80.12 124 LYS A CA 1
ATOM 1026 C C . LYS A 1 124 ? -3.735 -3.223 21.250 1.00 80.12 124 LYS A C 1
ATOM 1028 O O . LYS A 1 124 ? -3.559 -2.101 21.710 1.00 80.12 124 LYS A O 1
ATOM 1033 N N . GLY A 1 125 ? -4.408 -4.155 21.925 1.00 70.69 125 GLY A N 1
ATOM 1034 C CA . GLY A 1 125 ? -4.937 -3.944 23.280 1.00 70.69 125 GLY A CA 1
ATOM 1035 C C . GLY A 1 125 ? -6.155 -3.013 23.386 1.00 70.69 125 GLY A C 1
ATOM 1036 O O . GLY A 1 125 ? -6.725 -2.902 24.470 1.00 70.69 125 GLY A O 1
ATOM 1037 N N . LYS A 1 126 ? -6.615 -2.387 22.292 1.00 74.31 126 LYS A N 1
ATOM 1038 C CA . LYS A 1 126 ? -7.838 -1.569 22.300 1.00 74.31 126 LYS A CA 1
ATOM 1039 C C . LYS A 1 126 ? -9.098 -2.437 22.217 1.00 74.31 126 LYS A C 1
ATOM 1041 O O . LYS A 1 126 ? -9.130 -3.464 21.533 1.00 74.31 126 LYS A O 1
ATOM 1046 N N . LYS A 1 127 ? -10.173 -1.994 22.887 1.00 69.19 127 LYS A N 1
ATOM 1047 C CA . LYS A 1 127 ? -11.519 -2.610 22.867 1.00 69.19 127 LYS A CA 1
ATOM 1048 C C . LYS A 1 127 ? -12.311 -2.250 21.592 1.00 69.19 127 LYS A C 1
ATOM 1050 O O . LYS A 1 127 ? -13.490 -1.886 21.672 1.00 69.19 127 LYS A O 1
ATOM 1055 N N . PHE A 1 128 ? -11.651 -2.321 20.438 1.00 68.44 128 PHE A N 1
ATOM 1056 C CA . PHE A 1 128 ? -12.316 -2.328 19.134 1.00 68.44 128 PHE A CA 1
ATOM 1057 C C . PHE A 1 128 ? -12.909 -3.714 18.880 1.00 68.44 128 PHE A C 1
ATOM 1059 O O . PHE A 1 128 ? -12.336 -4.722 19.320 1.00 68.44 128 PHE A O 1
ATOM 1066 N N . SER A 1 129 ? -14.053 -3.772 18.199 1.00 68.56 129 SER A N 1
ATOM 1067 C CA . SER A 1 129 ? -14.554 -5.038 17.661 1.00 68.56 129 SER A CA 1
ATOM 1068 C C . SER A 1 129 ? -13.549 -5.610 16.654 1.00 68.56 129 SER A C 1
ATOM 1070 O O . SER A 1 129 ? -12.662 -4.905 16.171 1.00 68.56 129 SER A O 1
ATOM 1072 N N . ILE A 1 130 ? -13.635 -6.911 16.373 1.00 67.94 130 ILE A N 1
ATOM 1073 C CA . ILE A 1 130 ? -12.725 -7.569 15.420 1.00 67.94 130 ILE A CA 1
ATOM 1074 C C . ILE A 1 130 ? -12.823 -6.915 14.034 1.00 67.94 130 ILE A C 1
ATOM 1076 O O . ILE A 1 130 ? -11.799 -6.746 13.378 1.00 67.94 130 ILE A O 1
ATOM 1080 N N . ASP A 1 131 ? -14.021 -6.479 13.649 1.00 65.25 131 ASP A N 1
ATOM 1081 C CA . ASP A 1 131 ? -14.291 -5.852 12.353 1.00 65.25 131 ASP A CA 1
ATOM 1082 C C . ASP A 1 131 ? -13.713 -4.431 12.241 1.00 65.25 131 ASP A C 1
ATOM 1084 O O . ASP A 1 131 ? -13.429 -3.958 11.145 1.00 65.25 131 ASP A O 1
ATOM 1088 N N . GLU A 1 132 ? -13.486 -3.760 13.374 1.00 71.00 132 GLU A N 1
ATOM 1089 C CA . GLU A 1 132 ? -12.914 -2.406 13.456 1.00 71.00 132 GLU A CA 1
ATOM 1090 C C . GLU A 1 132 ? -11.383 -2.408 13.617 1.00 71.00 132 GLU A C 1
ATOM 1092 O O . GLU A 1 132 ? -10.748 -1.352 13.620 1.00 71.00 132 GLU A O 1
ATOM 1097 N N . LYS A 1 133 ? -10.766 -3.582 13.798 1.00 74.00 133 LYS A N 1
ATOM 1098 C CA . LYS A 1 133 ? -9.312 -3.706 13.927 1.00 74.00 133 LYS A CA 1
ATOM 1099 C C . LYS A 1 133 ? -8.653 -3.779 12.558 1.00 74.00 133 LYS A C 1
ATOM 1101 O O . LYS A 1 133 ? -9.043 -4.564 11.695 1.00 74.00 133 LYS A O 1
ATOM 1106 N N . TYR A 1 134 ? -7.563 -3.035 12.410 1.00 81.00 134 TYR A N 1
ATOM 1107 C CA . TYR A 1 134 ? -6.635 -3.242 11.309 1.00 81.00 134 TYR A CA 1
ATOM 1108 C C . TYR A 1 134 ? -5.951 -4.591 11.490 1.00 81.00 134 TYR A C 1
ATOM 1110 O O . TYR A 1 134 ? -5.294 -4.828 12.498 1.00 81.00 134 TYR A O 1
ATOM 1118 N N . ILE A 1 135 ? -6.164 -5.489 10.533 1.00 85.31 135 ILE A N 1
ATOM 1119 C CA . ILE A 1 135 ? -5.509 -6.794 10.466 1.00 85.31 135 ILE A CA 1
ATOM 1120 C C . ILE A 1 135 ? -5.097 -6.964 9.010 1.00 85.31 135 ILE A C 1
ATOM 1122 O O . ILE A 1 135 ? -5.936 -7.326 8.180 1.00 85.31 135 ILE A O 1
ATOM 1126 N N . PHE A 1 136 ? -3.824 -6.681 8.735 1.00 89.75 136 PHE A N 1
ATOM 1127 C CA . PHE A 1 136 ? -3.191 -6.682 7.414 1.00 89.75 136 PHE A CA 1
ATOM 1128 C C . PHE A 1 136 ? -2.334 -7.937 7.203 1.00 89.75 136 PHE A C 1
ATOM 1130 O O . PHE A 1 136 ? -1.276 -7.909 6.573 1.00 89.75 136 PHE A O 1
ATOM 1137 N N . LYS A 1 137 ? -2.735 -9.056 7.818 1.00 90.25 137 LYS A N 1
ATOM 1138 C CA . LYS A 1 137 ? -1.943 -10.291 7.844 1.00 90.25 137 LYS A CA 1
ATOM 1139 C C . LYS A 1 137 ? -1.607 -10.782 6.434 1.00 90.25 137 LYS A C 1
ATOM 1141 O O . LYS A 1 137 ? -0.452 -11.113 6.173 1.00 90.25 137 LYS A O 1
ATOM 1146 N N . ASP A 1 138 ? -2.601 -10.839 5.552 1.00 91.31 138 ASP A N 1
ATOM 1147 C CA . ASP A 1 138 ? -2.438 -11.382 4.202 1.00 91.31 138 ASP A CA 1
ATOM 1148 C C . ASP A 1 138 ? -1.625 -10.418 3.325 1.00 91.31 138 ASP A C 1
ATOM 1150 O O . ASP A 1 138 ? -0.737 -10.845 2.586 1.00 91.31 138 ASP A O 1
ATOM 1154 N N . GLU A 1 139 ? -1.888 -9.115 3.451 1.00 93.62 139 GLU A N 1
ATOM 1155 C CA . GLU A 1 139 ? -1.201 -8.039 2.738 1.00 93.62 139 GLU A CA 1
ATOM 1156 C C . GLU A 1 139 ? 0.292 -8.044 3.068 1.00 93.62 139 GLU A C 1
ATOM 1158 O O . GLU A 1 139 ? 1.134 -8.147 2.173 1.00 93.62 139 GLU A O 1
ATOM 1163 N N . LYS A 1 140 ? 0.627 -8.038 4.363 1.00 92.94 140 LYS A N 1
ATOM 1164 C CA . LYS A 1 140 ? 2.013 -8.105 4.834 1.00 92.94 140 LYS A CA 1
ATOM 1165 C C . LYS A 1 140 ? 2.704 -9.402 4.435 1.00 92.94 140 LYS A C 1
ATOM 1167 O O . LYS A 1 140 ? 3.902 -9.388 4.166 1.00 92.94 140 LYS A O 1
ATOM 1172 N N . ASN A 1 141 ? 1.978 -10.520 4.386 1.00 91.94 141 ASN A N 1
ATOM 1173 C CA . ASN A 1 141 ? 2.554 -11.793 3.965 1.00 91.94 141 ASN A CA 1
ATOM 1174 C C . ASN A 1 141 ? 2.974 -11.774 2.489 1.00 91.94 141 ASN A C 1
ATOM 1176 O O . ASN A 1 141 ? 4.075 -12.219 2.168 1.00 91.94 141 ASN A O 1
ATOM 1180 N N . ILE A 1 142 ? 2.136 -11.226 1.601 1.00 91.19 142 ILE A N 1
ATOM 1181 C CA . ILE A 1 142 ? 2.490 -11.057 0.183 1.00 91.19 142 ILE A CA 1
ATOM 1182 C C . ILE A 1 142 ? 3.704 -10.137 0.030 1.00 91.19 142 ILE A C 1
ATOM 1184 O O . ILE A 1 142 ? 4.632 -10.479 -0.698 1.00 91.19 142 ILE A O 1
ATOM 1188 N N . ILE A 1 143 ? 3.725 -9.014 0.752 1.00 91.56 143 ILE A N 1
ATOM 1189 C CA . ILE A 1 143 ? 4.843 -8.063 0.720 1.00 91.56 143 ILE A CA 1
ATOM 1190 C C . ILE A 1 143 ? 6.156 -8.748 1.132 1.00 91.56 143 ILE A C 1
ATOM 1192 O O . ILE A 1 143 ? 7.133 -8.693 0.392 1.00 91.56 143 ILE A O 1
ATOM 1196 N N . ARG A 1 144 ? 6.166 -9.463 2.264 1.00 88.31 144 ARG A N 1
ATOM 1197 C CA . ARG A 1 144 ? 7.349 -10.198 2.750 1.00 88.31 144 ARG A CA 1
ATOM 1198 C C . ARG A 1 144 ? 7.814 -11.280 1.782 1.00 88.31 144 ARG A C 1
ATOM 1200 O O . ARG A 1 144 ? 9.010 -11.420 1.568 1.00 88.31 144 ARG A O 1
ATOM 1207 N N . THR A 1 145 ? 6.876 -12.031 1.207 1.00 85.31 145 THR A N 1
ATOM 1208 C CA . THR A 1 145 ? 7.190 -13.136 0.289 1.00 85.31 145 THR A CA 1
ATOM 1209 C C . THR A 1 145 ? 7.825 -12.623 -1.001 1.00 85.31 145 THR A C 1
ATOM 1211 O O . THR A 1 145 ? 8.781 -13.214 -1.488 1.00 85.31 145 THR A O 1
ATOM 1214 N N . ASN A 1 146 ? 7.304 -11.527 -1.556 1.00 82.25 146 ASN A N 1
ATOM 1215 C CA . ASN A 1 146 ? 7.709 -11.067 -2.883 1.00 82.25 146 ASN A CA 1
ATOM 1216 C C . ASN A 1 146 ? 8.889 -10.093 -2.875 1.00 82.25 146 ASN A C 1
ATOM 1218 O O . ASN A 1 146 ? 9.613 -10.026 -3.867 1.00 82.25 146 ASN A O 1
ATOM 1222 N N . LEU A 1 147 ? 9.059 -9.328 -1.794 1.00 77.75 147 LEU A N 1
ATOM 1223 C CA . LEU A 1 147 ? 10.138 -8.346 -1.663 1.00 77.75 147 LEU A CA 1
ATOM 1224 C C . LEU A 1 147 ? 11.270 -8.817 -0.746 1.00 77.75 147 LEU A C 1
ATOM 1226 O O . LEU A 1 147 ? 12.157 -8.032 -0.442 1.00 77.75 147 LEU A O 1
ATOM 1230 N N . GLU A 1 148 ? 11.224 -10.071 -0.281 1.00 71.69 148 GLU A N 1
ATOM 1231 C CA . GLU A 1 148 ? 12.241 -10.650 0.609 1.00 71.69 148 GLU A CA 1
ATOM 1232 C C . GLU A 1 148 ? 12.525 -9.765 1.841 1.00 71.69 148 GLU A C 1
ATOM 1234 O O . GLU A 1 148 ? 13.617 -9.775 2.396 1.00 71.69 148 GLU A O 1
ATOM 1239 N N . LEU A 1 149 ? 11.519 -9.023 2.329 1.00 61.41 149 LEU A N 1
ATOM 1240 C CA . LEU A 1 149 ? 11.646 -8.088 3.464 1.00 61.41 149 LEU A CA 1
ATOM 1241 C C . LEU A 1 149 ? 11.834 -8.774 4.827 1.00 61.41 149 LEU A C 1
ATOM 1243 O O . LEU A 1 149 ? 11.569 -8.187 5.873 1.00 61.41 149 LEU A O 1
ATOM 1247 N N . LEU A 1 150 ? 12.273 -10.029 4.807 1.00 40.06 150 LEU A N 1
ATOM 1248 C CA . LEU A 1 150 ? 12.707 -10.824 5.942 1.00 40.06 150 LEU A CA 1
ATOM 1249 C C . LEU A 1 150 ? 13.883 -11.711 5.507 1.00 40.06 150 LEU A C 1
ATOM 1251 O O . LEU A 1 150 ? 13.753 -12.928 5.386 1.00 40.06 150 LEU A O 1
ATOM 1255 N N . THR A 1 151 ? 15.041 -11.092 5.313 1.00 35.69 151 THR A N 1
ATOM 1256 C CA . THR A 1 151 ? 16.316 -11.708 5.691 1.00 35.69 151 THR A CA 1
ATOM 1257 C C . THR A 1 151 ? 16.971 -10.814 6.728 1.00 35.69 151 THR A C 1
ATOM 1259 O O . THR A 1 151 ? 17.711 -9.908 6.364 1.00 35.69 151 THR A O 1
ATOM 1262 N N . GLU A 1 152 ? 16.603 -11.037 7.991 1.00 32.25 152 GLU A N 1
ATOM 1263 C CA . GLU A 1 152 ? 17.464 -11.028 9.189 1.00 32.25 152 GLU A CA 1
ATOM 1264 C C . GLU A 1 152 ? 16.663 -11.523 10.404 1.00 32.25 152 GLU A C 1
ATOM 1266 O O . GLU A 1 152 ? 15.570 -10.972 10.680 1.00 32.25 152 GLU A O 1
#

Secondary structure (DSSP, 8-state):
--HHHHHHHHHHHHHHHHHHHHHHHHHHHHTSPPPS------HHHHHHHHHHHHHHHHHHGGG-TT-HHHHHHHHHHHHHHHHHHHHHHSS---HHHHHHHHHHHHHHHHHHHHHHHHHHHHHTT----GGGS---HHHHHHHHHHH-----

Radius of gyration: 17.23 Å; chains: 1; bounding box: 46×29×53 Å

pLDDT: mean 80.4, std 14.48, range [32.25, 95.94]

Foldseek 3Di:
DDPVVVVVVVLVVLLVVLLVLLCCQLVVVVPDDDPPDLPQCDPLLLCLLLVLLVVLLVLLVVLPPPRPNSVSLNVVSVVLNVVQVVQVPDPPDPVVVSSSSSVSSLSSLVSNLVSLVVQQVVCPPDPDDPSSGRDCPVSNVSNCVRNVPDDD

Sequence (152 aa):
MNIFSNKVNEIKTLENELIHSLEDNVYGRRKQAPPASVDFYNDVNAKRVYSTLSPLIKLLSRKRHNNALHMYMIMFLSEELSKYVMYQFNNDQEDFKIEFLAKEAELLILDLYNIMELAENKTKGKKFSIDEKYIFKDEKNIIRTNLELLTE

Organism: NCBI:txid2998077